Protein AF-A0A842HF56-F1 (afdb_monomer_lite)

pLDDT: mean 88.66, std 14.06, range [38.38, 98.19]

Secondary structure (DSSP, 8-state):
-------EEEEEE-SSS-EEEEEE-SSSBTBEEE-BTTBPBPEESSHHHHHHHHHHHHHHHHHHHHHT----GGGTT-GGGEEEEE----PPP---

Radius of gyration: 14.81 Å; chains: 1; bounding box: 36×30×50 Å

Structure (mmCIF, N/CA/C/O backbone):
data_AF-A0A842HF56-F1
#
_entry.id   AF-A0A842HF56-F1
#
loop_
_atom_site.group_PDB
_atom_site.id
_atom_site.type_symbol
_atom_site.label_atom_id
_atom_site.label_alt_id
_atom_site.label_comp_id
_atom_site.label_asym_id
_atom_site.label_entity_id
_atom_site.label_seq_id
_atom_site.pdbx_PDB_ins_code
_atom_site.Cartn_x
_atom_site.Cartn_y
_atom_site.Cartn_z
_atom_site.occupancy
_atom_site.B_iso_or_equiv
_atom_site.auth_seq_id
_atom_site.auth_comp_id
_atom_site.auth_asym_id
_atom_site.auth_atom_id
_atom_site.pdbx_PDB_model_num
ATOM 1 N N . MET A 1 1 ? 21.228 -17.423 -5.066 1.00 41.16 1 MET A N 1
ATOM 2 C CA . MET A 1 1 ? 21.384 -16.186 -5.867 1.00 41.16 1 MET A CA 1
ATOM 3 C C . MET A 1 1 ? 20.280 -15.214 -5.473 1.00 41.16 1 MET A C 1
ATOM 5 O O . MET A 1 1 ? 19.121 -15.481 -5.760 1.00 41.16 1 MET A O 1
ATOM 9 N N . SER A 1 2 ? 20.603 -14.147 -4.739 1.00 45.34 2 SER A N 1
ATOM 10 C CA . SER A 1 2 ? 19.606 -13.154 -4.316 1.00 45.34 2 SER A CA 1
ATOM 11 C C . SER A 1 2 ? 19.232 -12.299 -5.531 1.00 45.34 2 SE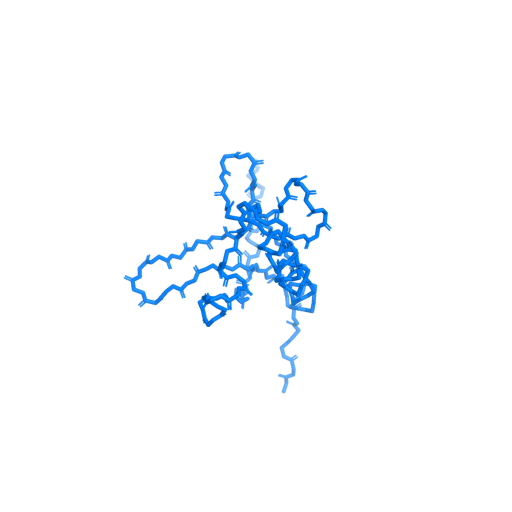R A C 1
ATOM 13 O O . SER A 1 2 ? 20.071 -11.543 -6.021 1.00 45.34 2 SER A O 1
ATOM 15 N N . LYS A 1 3 ? 18.027 -12.480 -6.094 1.00 54.34 3 LYS A N 1
ATOM 16 C CA . LYS A 1 3 ? 17.530 -11.642 -7.199 1.00 54.34 3 LYS A CA 1
ATOM 17 C C . LYS A 1 3 ? 17.611 -10.182 -6.746 1.00 54.34 3 LYS A C 1
ATOM 19 O O . LYS A 1 3 ? 16.966 -9.818 -5.764 1.00 54.34 3 LYS A O 1
ATOM 24 N N . LYS A 1 4 ? 18.413 -9.363 -7.438 1.00 54.22 4 LYS A N 1
ATOM 25 C CA . LYS A 1 4 ? 18.433 -7.906 -7.244 1.00 54.22 4 LYS A CA 1
ATOM 26 C C . LYS A 1 4 ? 16.985 -7.416 -7.288 1.00 54.22 4 LYS A C 1
ATOM 28 O O . LYS A 1 4 ? 16.268 -7.710 -8.241 1.00 54.22 4 LYS A O 1
ATOM 33 N N . SER A 1 5 ? 16.540 -6.743 -6.229 1.00 72.44 5 SER A N 1
ATOM 34 C CA . SER A 1 5 ? 15.184 -6.210 -6.140 1.00 72.44 5 SER A CA 1
ATOM 35 C C . SER A 1 5 ? 15.054 -5.045 -7.117 1.00 72.44 5 SER A C 1
ATOM 37 O O . SER A 1 5 ? 15.409 -3.919 -6.771 1.00 72.44 5 SER A O 1
ATOM 39 N N . GLY A 1 6 ? 14.633 -5.343 -8.342 1.00 85.25 6 GLY A N 1
ATOM 40 C CA . GLY A 1 6 ? 14.326 -4.333 -9.344 1.00 85.25 6 GLY A CA 1
ATOM 41 C C . GLY A 1 6 ? 13.082 -3.514 -8.982 1.00 85.25 6 GLY A C 1
ATOM 42 O O . GLY A 1 6 ? 12.477 -3.739 -7.921 1.00 85.25 6 GLY A O 1
ATOM 43 N N . PRO A 1 7 ? 12.704 -2.583 -9.871 1.00 93.31 7 PRO A N 1
ATOM 44 C CA . PRO A 1 7 ? 11.483 -1.809 -9.744 1.00 93.31 7 PRO A CA 1
ATOM 45 C C . PRO A 1 7 ? 10.261 -2.700 -9.508 1.00 93.31 7 PRO A C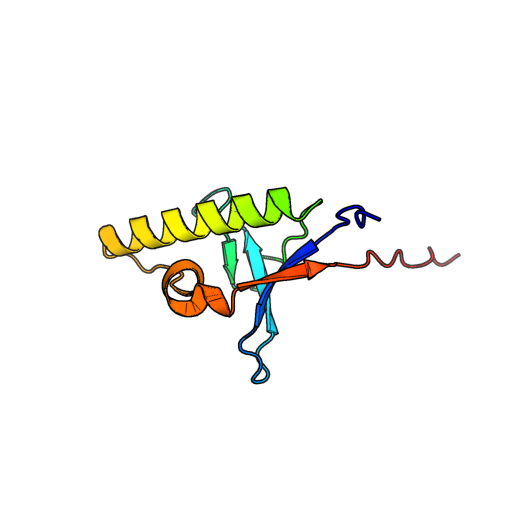 1
ATOM 47 O O . PRO A 1 7 ? 10.180 -3.837 -9.980 1.00 93.31 7 PRO A O 1
ATOM 50 N N . CYS A 1 8 ? 9.317 -2.199 -8.723 1.00 94.75 8 CYS A N 1
ATOM 51 C CA . CYS A 1 8 ? 8.115 -2.934 -8.355 1.00 94.75 8 CYS A CA 1
ATOM 52 C C . CYS A 1 8 ? 6.966 -1.977 -8.059 1.00 94.75 8 CYS A C 1
ATOM 54 O O . CYS A 1 8 ? 7.200 -0.816 -7.749 1.00 94.75 8 CYS A O 1
ATOM 56 N N . MET A 1 9 ? 5.738 -2.471 -8.087 1.00 95.50 9 MET A N 1
ATOM 57 C CA . MET A 1 9 ? 4.551 -1.712 -7.703 1.00 95.50 9 MET A CA 1
ATOM 58 C C . MET A 1 9 ? 3.735 -2.478 -6.667 1.00 95.50 9 MET A C 1
ATOM 60 O O . MET A 1 9 ? 3.940 -3.681 -6.465 1.00 95.50 9 MET A O 1
ATOM 64 N N . VAL A 1 10 ? 2.833 -1.769 -5.996 1.00 96.81 10 VAL A N 1
ATOM 65 C CA . VAL A 1 10 ? 1.849 -2.362 -5.089 1.00 96.81 10 VAL A CA 1
ATOM 66 C C . VAL A 1 10 ? 0.522 -2.441 -5.828 1.00 96.81 10 VAL A C 1
ATOM 68 O O . VAL A 1 10 ? 0.103 -1.460 -6.437 1.00 96.81 10 VAL A O 1
ATOM 71 N N . ILE A 1 11 ? -0.113 -3.606 -5.780 1.00 96.31 11 ILE A N 1
ATOM 72 C CA . ILE A 1 11 ? -1.417 -3.856 -6.392 1.00 96.31 11 ILE A CA 1
ATOM 73 C C . ILE A 1 11 ? -2.355 -4.509 -5.382 1.00 96.31 11 ILE A C 1
ATOM 75 O O . ILE A 1 11 ? -1.902 -5.227 -4.482 1.00 96.31 11 ILE A O 1
ATOM 79 N N . PHE A 1 12 ? -3.649 -4.325 -5.584 1.00 96.44 12 PHE A N 1
ATOM 80 C CA . PHE A 1 12 ? -4.684 -5.203 -5.075 1.00 96.44 12 PHE A CA 1
ATOM 81 C C . PHE A 1 12 ? -4.894 -6.340 -6.073 1.00 96.44 12 PHE A C 1
ATOM 83 O O . PHE A 1 12 ? -5.049 -6.107 -7.269 1.00 96.44 12 PHE A O 1
ATOM 90 N N . ASN A 1 13 ? -4.874 -7.582 -5.601 1.00 95.31 13 ASN A N 1
ATOM 91 C CA . ASN A 1 13 ? -5.177 -8.751 -6.415 1.00 95.31 13 ASN A CA 1
ATOM 92 C C . ASN A 1 13 ? -5.996 -9.755 -5.600 1.00 95.31 13 ASN A C 1
ATOM 94 O O . ASN A 1 13 ? -5.470 -10.406 -4.686 1.00 95.31 13 ASN A O 1
ATOM 98 N N . ASP A 1 14 ? -7.276 -9.885 -5.941 1.00 93.44 14 ASP A N 1
ATOM 99 C CA . ASP A 1 14 ? -8.201 -10.822 -5.294 1.00 93.44 14 ASP A CA 1
ATOM 100 C C . ASP A 1 14 ? -8.059 -12.271 -5.791 1.00 93.44 14 ASP A C 1
ATOM 102 O O . ASP A 1 14 ? -8.595 -13.195 -5.180 1.00 93.44 14 ASP A O 1
ATOM 106 N N . ASN A 1 15 ? -7.261 -12.502 -6.836 1.00 88.88 15 ASN A N 1
ATOM 107 C CA . ASN A 1 15 ? -7.111 -13.765 -7.567 1.00 88.88 15 ASN A CA 1
ATOM 108 C C . ASN A 1 15 ? -8.413 -14.265 -8.220 1.00 88.88 15 ASN A C 1
ATOM 110 O O . ASN A 1 15 ? -8.505 -15.439 -8.577 1.00 88.88 15 ASN A O 1
ATOM 114 N N . GLN A 1 16 ? -9.410 -13.394 -8.372 1.00 89.19 16 GLN A N 1
ATOM 115 C CA . GLN A 1 16 ? -10.702 -13.672 -9.005 1.00 89.19 16 GLN A CA 1
ATOM 116 C C . GLN A 1 16 ? -10.939 -12.827 -10.260 1.00 89.19 16 GLN A C 1
ATOM 118 O O . GLN A 1 16 ? -11.908 -13.055 -10.979 1.00 89.19 16 GLN A O 1
ATOM 123 N N . GLY A 1 17 ? -10.027 -11.907 -10.567 1.00 82.44 17 GLY A N 1
ATOM 124 C CA . GLY A 1 17 ? -10.028 -11.137 -11.809 1.00 82.44 17 GLY A CA 1
ATOM 125 C C . GLY A 1 17 ? -9.792 -9.650 -11.593 1.00 82.44 17 GLY A C 1
ATOM 126 O O . GLY A 1 17 ? -9.478 -8.958 -12.560 1.00 82.44 17 GLY A O 1
ATOM 127 N N . LEU A 1 18 ? -9.875 -9.160 -10.351 1.00 86.62 18 LEU A N 1
ATOM 128 C CA . LEU A 1 18 ? -9.500 -7.792 -10.031 1.00 86.62 18 LEU A CA 1
ATOM 129 C C . LEU A 1 18 ? -7.991 -7.720 -9.788 1.00 86.62 18 LEU A C 1
ATOM 131 O O . LEU A 1 18 ? -7.448 -8.366 -8.891 1.00 86.62 18 LEU A O 1
ATOM 135 N N . CYS A 1 19 ? -7.317 -6.916 -10.603 1.00 90.69 19 CYS A N 1
ATOM 136 C CA . CYS A 1 19 ? -5.906 -6.599 -10.459 1.00 90.69 19 CYS A CA 1
ATOM 137 C C . CYS A 1 19 ? -5.742 -5.092 -10.623 1.00 90.69 19 CYS A C 1
ATOM 139 O O . CYS A 1 19 ? -5.782 -4.585 -11.743 1.00 90.69 19 CYS A O 1
ATOM 141 N N . ASP A 1 20 ? -5.576 -4.399 -9.505 1.00 92.81 20 ASP A N 1
ATOM 142 C CA . ASP A 1 20 ? -5.716 -2.952 -9.440 1.00 92.81 20 ASP A CA 1
ATOM 143 C C . ASP A 1 20 ? -4.457 -2.291 -8.846 1.00 92.81 20 ASP A C 1
ATOM 145 O O . ASP A 1 20 ? -4.066 -2.633 -7.725 1.00 92.81 20 ASP A O 1
ATOM 149 N N . PRO A 1 21 ? -3.740 -1.414 -9.572 1.00 95.00 21 PRO A N 1
ATOM 150 C CA . PRO A 1 21 ? -2.575 -0.736 -9.026 1.00 95.00 21 PRO A CA 1
ATOM 151 C C 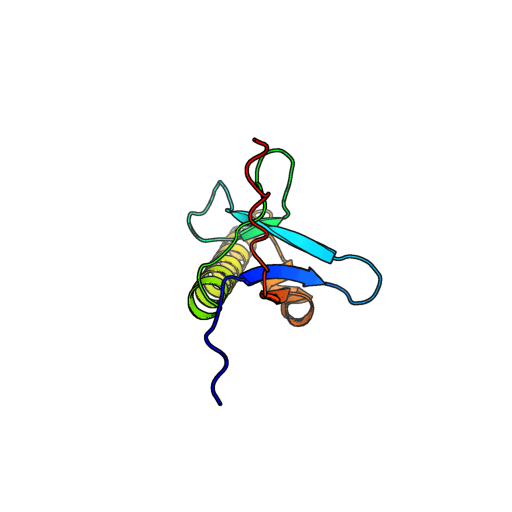. PRO A 1 21 ? -2.926 0.369 -8.024 1.00 95.00 21 PRO A C 1
ATOM 153 O O . PRO A 1 21 ? -3.895 1.103 -8.177 1.00 95.00 21 PRO A O 1
ATOM 156 N N . TYR A 1 22 ? -2.054 0.560 -7.035 1.00 96.88 22 TYR A N 1
ATOM 157 C CA . TYR A 1 22 ? -2.149 1.699 -6.122 1.00 96.88 22 TYR A CA 1
ATOM 158 C C . TYR A 1 22 ? -1.328 2.897 -6.613 1.00 96.88 22 TYR A C 1
ATOM 160 O O . TYR A 1 22 ? -0.238 2.736 -7.176 1.00 96.88 22 TYR A O 1
ATOM 168 N N . GLY A 1 23 ? -1.829 4.099 -6.334 1.00 96.25 23 GLY A N 1
ATOM 169 C CA . GLY A 1 23 ? -1.119 5.370 -6.461 1.00 96.25 23 GLY A CA 1
ATOM 170 C C . GLY A 1 23 ? -0.875 6.027 -5.098 1.00 96.25 23 GLY A C 1
ATOM 171 O O . GLY A 1 23 ? -1.172 5.452 -4.050 1.00 96.25 23 GLY A O 1
ATOM 172 N N . TRP A 1 24 ? -0.286 7.224 -5.101 1.00 96.12 24 TRP A N 1
ATOM 173 C CA . TRP A 1 24 ? -0.040 7.979 -3.868 1.00 96.12 24 TRP A CA 1
ATOM 174 C C . TRP A 1 24 ? -1.310 8.635 -3.343 1.00 96.12 24 TRP A C 1
ATOM 176 O O . TRP A 1 24 ? -1.972 9.369 -4.068 1.00 96.12 24 TRP A O 1
ATOM 186 N N . ASP A 1 25 ? -1.591 8.439 -2.060 1.00 93.62 25 ASP A N 1
ATOM 187 C CA . ASP A 1 25 ? -2.656 9.165 -1.383 1.00 93.62 25 ASP A CA 1
ATOM 188 C C . ASP A 1 25 ? -2.341 10.674 -1.338 1.00 93.62 25 ASP A C 1
ATOM 190 O O . ASP A 1 25 ? -1.219 11.088 -1.022 1.00 93.62 25 ASP A O 1
ATOM 194 N N . ARG A 1 26 ? -3.327 11.497 -1.708 1.00 90.75 26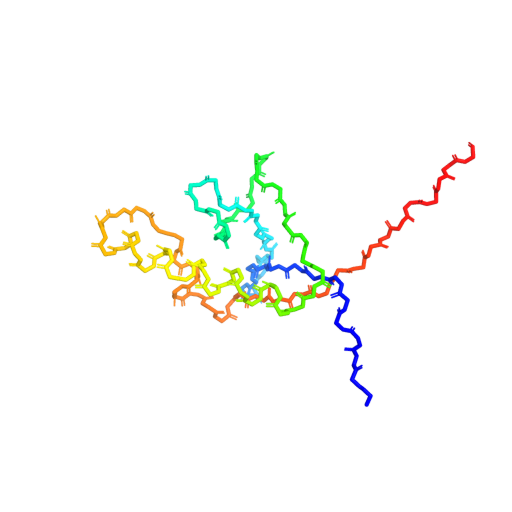 ARG A N 1
ATOM 195 C CA . ARG A 1 26 ? -3.199 12.961 -1.796 1.00 90.75 26 ARG A CA 1
ATOM 196 C C . ARG A 1 26 ? -3.229 13.637 -0.429 1.00 90.75 26 ARG A C 1
ATOM 198 O O . ARG A 1 26 ? -2.582 14.667 -0.250 1.00 90.75 26 ARG A O 1
ATOM 205 N N . GLU A 1 27 ? -3.937 13.039 0.520 1.00 89.19 27 GLU A N 1
ATOM 206 C CA . GLU A 1 27 ? -4.147 13.557 1.86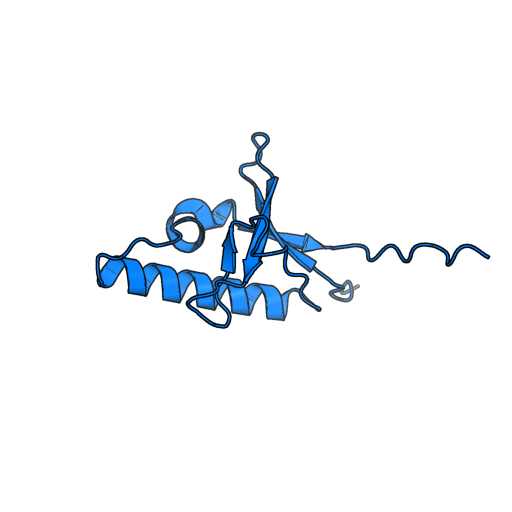9 1.00 89.19 27 GLU A CA 1
ATOM 207 C C . GLU A 1 27 ? -3.021 13.114 2.815 1.00 89.19 27 GLU A C 1
ATOM 209 O O . GLU A 1 27 ? -2.681 13.817 3.770 1.00 89.19 27 GLU A O 1
ATOM 214 N N . CYS A 1 28 ? -2.373 11.977 2.533 1.00 89.69 28 CYS A N 1
ATOM 215 C CA . CYS A 1 28 ? -1.258 11.474 3.330 1.00 89.69 28 CYS A CA 1
ATOM 216 C C . CYS A 1 28 ? -0.023 11.118 2.498 1.00 89.69 28 CYS A C 1
ATOM 218 O O . CYS A 1 28 ? 0.074 10.072 1.851 1.00 89.69 28 CYS A O 1
ATOM 220 N N . LYS A 1 29 ? 1.018 11.951 2.630 1.00 85.44 29 LYS A N 1
ATOM 221 C CA . LYS A 1 29 ? 2.319 11.705 2.004 1.00 85.44 29 LYS A CA 1
ATOM 222 C C . LYS A 1 29 ? 2.911 10.369 2.464 1.00 85.44 29 LYS A C 1
ATOM 224 O O . LYS A 1 29 ? 3.391 10.234 3.588 1.00 85.44 29 LYS A O 1
ATOM 229 N N . GLY A 1 30 ? 2.979 9.421 1.535 1.00 90.38 30 GLY A N 1
ATOM 230 C CA . GLY A 1 30 ? 3.576 8.104 1.749 1.00 90.38 30 GLY A CA 1
ATOM 231 C C . GLY A 1 30 ? 2.565 6.981 1.990 1.00 90.38 30 GLY A C 1
ATOM 232 O O . GLY A 1 30 ? 2.986 5.822 2.011 1.00 90.38 30 GLY A O 1
ATOM 233 N N . ALA A 1 31 ? 1.276 7.298 2.139 1.00 96.81 31 ALA A N 1
ATOM 234 C CA . ALA A 1 31 ? 0.203 6.316 2.063 1.00 96.81 31 ALA A CA 1
ATOM 235 C C . ALA A 1 31 ? -0.193 6.061 0.602 1.00 96.81 31 ALA A C 1
ATOM 237 O O . ALA A 1 31 ? 0.104 6.849 -0.297 1.00 96.81 31 ALA A O 1
ATOM 238 N N . LEU A 1 32 ? -0.832 4.923 0.375 1.00 97.12 32 LEU A N 1
ATOM 239 C CA . LEU A 1 32 ? -1.310 4.468 -0.915 1.00 97.12 32 LEU A CA 1
ATOM 240 C C . LEU A 1 32 ? -2.830 4.474 -0.941 1.00 97.12 32 LEU A C 1
ATOM 242 O O . LEU A 1 32 ? -3.473 4.112 0.043 1.00 97.12 32 LEU A O 1
ATOM 246 N N . THR A 1 33 ? -3.376 4.822 -2.099 1.00 94.56 33 THR A N 1
ATOM 247 C CA . THR A 1 33 ? -4.809 4.769 -2.384 1.00 94.56 33 THR A CA 1
ATOM 248 C C . THR A 1 33 ? -5.046 4.195 -3.777 1.00 94.56 33 THR A C 1
ATOM 250 O O . THR A 1 33 ? -4.102 4.091 -4.570 1.00 94.56 33 THR A O 1
ATOM 253 N N . SER A 1 34 ? -6.263 3.722 -4.042 1.00 87.75 34 SER A N 1
ATOM 254 C CA . SER A 1 34 ? -6.627 3.156 -5.345 1.00 87.75 34 SER A CA 1
ATOM 255 C C . SER A 1 34 ? -6.308 4.160 -6.453 1.00 87.75 34 SER A C 1
ATOM 257 O O . SER A 1 34 ? -6.464 5.366 -6.252 1.00 87.75 34 SER A O 1
ATOM 259 N N . TYR A 1 35 ? -5.811 3.693 -7.601 1.00 83.69 35 TYR A N 1
ATOM 260 C CA . TYR A 1 35 ? -5.529 4.619 -8.696 1.00 83.69 35 TYR A CA 1
ATOM 261 C C . TYR A 1 35 ? -6.829 5.221 -9.248 1.00 83.69 35 TYR A C 1
ATOM 263 O O . TYR A 1 35 ? -7.892 4.603 -9.253 1.00 83.69 35 TYR A O 1
ATOM 271 N N . ASP A 1 36 ? -6.719 6.430 -9.776 1.00 85.06 36 ASP A N 1
ATOM 272 C CA . ASP A 1 36 ? -7.749 7.065 -10.589 1.00 85.06 36 ASP A CA 1
ATOM 273 C C . ASP A 1 36 ? -7.064 7.914 -11.676 1.00 85.06 36 ASP A C 1
ATOM 275 O O . ASP A 1 36 ? -5.839 7.858 -11.837 1.00 85.06 36 ASP A O 1
ATOM 279 N N . LYS A 1 37 ? -7.823 8.707 -12.452 1.00 83.25 37 LYS A N 1
ATOM 280 C CA . LYS A 1 37 ? -7.250 9.571 -13.516 1.00 83.25 37 LYS A CA 1
ATOM 281 C C . LYS A 1 37 ? -6.178 10.542 -12.991 1.00 83.25 37 LYS A C 1
ATOM 283 O O . LYS A 1 37 ? -5.406 11.117 -13.750 1.00 83.25 37 LYS A O 1
ATOM 288 N N . ASP A 1 38 ? -6.233 10.775 -11.696 1.00 86.50 38 ASP A N 1
ATOM 289 C CA . ASP A 1 38 ? -5.721 11.898 -10.949 1.00 86.50 38 ASP A CA 1
ATOM 290 C C . ASP A 1 38 ? -4.593 11.418 -9.997 1.00 86.50 38 ASP A C 1
ATOM 292 O O . ASP A 1 38 ? -3.796 12.216 -9.492 1.00 86.50 38 ASP A O 1
ATOM 296 N N . THR A 1 39 ? -4.489 10.100 -9.813 1.00 87.50 39 THR A N 1
ATOM 297 C CA . THR A 1 39 ? -3.632 9.389 -8.870 1.00 87.50 39 THR A CA 1
ATOM 298 C C . THR A 1 39 ? -2.976 8.218 -9.610 1.00 87.50 39 THR A C 1
ATOM 300 O O . THR A 1 39 ? -3.424 7.077 -9.499 1.00 87.50 39 THR A O 1
ATOM 303 N N . PRO A 1 40 ? -1.943 8.481 -10.434 1.00 91.19 40 PRO A N 1
ATOM 304 C CA . PRO A 1 40 ? -1.347 7.461 -11.287 1.00 91.19 40 PRO A CA 1
ATOM 305 C C . PRO A 1 40 ? -0.659 6.357 -10.461 1.00 91.19 40 PRO A C 1
ATOM 307 O O . PRO A 1 40 ? -0.185 6.626 -9.350 1.00 91.19 40 PRO A O 1
ATOM 310 N N . PRO A 1 41 ? -0.529 5.133 -11.013 1.00 93.44 41 PRO A N 1
ATOM 311 C CA . PRO A 1 41 ? 0.183 4.040 -10.363 1.00 93.44 41 PRO A CA 1
ATOM 312 C C . PRO A 1 41 ? 1.600 4.417 -9.927 1.00 93.44 41 PRO A C 1
ATOM 314 O O . PRO A 1 41 ? 2.365 5.008 -10.694 1.00 93.44 41 PRO A O 1
ATOM 317 N N . VAL A 1 42 ? 1.986 4.014 -8.716 1.00 94.69 42 VAL A N 1
ATOM 318 C CA . VAL A 1 42 ? 3.345 4.243 -8.216 1.00 94.69 42 VAL A CA 1
ATOM 319 C C . VAL A 1 42 ? 4.268 3.056 -8.497 1.00 94.69 42 VAL A C 1
ATOM 321 O O . VAL A 1 42 ? 3.978 1.903 -8.169 1.00 94.69 42 VAL A O 1
ATOM 324 N N . VAL A 1 43 ? 5.450 3.362 -9.038 1.00 95.12 43 VAL A N 1
ATOM 325 C CA . VAL A 1 43 ? 6.568 2.421 -9.142 1.00 95.12 43 VAL A CA 1
ATOM 326 C C . VAL A 1 43 ? 7.613 2.752 -8.080 1.00 95.12 43 VAL A C 1
ATOM 328 O O . VAL A 1 43 ? 8.153 3.853 -8.011 1.00 95.12 43 VAL A O 1
ATOM 331 N N . PHE A 1 44 ? 7.929 1.763 -7.257 1.00 94.75 44 PHE A N 1
ATOM 332 C CA . PHE A 1 44 ? 8.984 1.805 -6.259 1.00 94.75 44 PHE A CA 1
ATOM 333 C C . PHE A 1 44 ? 10.292 1.276 -6.843 1.00 94.75 44 PHE A C 1
ATOM 335 O O . PHE A 1 44 ? 10.280 0.278 -7.565 1.00 94.75 44 PHE A O 1
ATOM 342 N N . PRO A 1 45 ? 11.449 1.832 -6.449 1.00 93.44 45 PRO A N 1
ATOM 343 C CA . PRO A 1 45 ? 12.745 1.352 -6.924 1.00 93.44 45 PRO A CA 1
ATOM 344 C C . PRO A 1 45 ? 13.092 -0.042 -6.392 1.00 93.44 45 PRO A C 1
ATOM 346 O O . PRO A 1 45 ? 13.928 -0.728 -6.972 1.00 93.44 45 PRO A O 1
ATOM 349 N N . ASN A 1 46 ? 12.494 -0.457 -5.268 1.00 93.62 46 ASN A N 1
ATOM 350 C CA . ASN A 1 46 ? 12.671 -1.787 -4.701 1.00 93.62 46 ASN A CA 1
ATOM 351 C C . ASN A 1 46 ? 11.538 -2.166 -3.733 1.00 93.62 46 ASN A C 1
ATOM 353 O O . ASN A 1 46 ? 10.795 -1.324 -3.219 1.00 93.62 46 ASN A O 1
ATOM 357 N N . ARG A 1 47 ? 11.475 -3.464 -3.406 1.00 94.69 47 ARG A N 1
ATOM 358 C CA . ARG A 1 47 ? 10.471 -4.040 -2.495 1.00 94.69 47 ARG A CA 1
ATOM 359 C C . ARG A 1 47 ? 10.511 -3.452 -1.084 1.00 94.69 47 ARG A C 1
ATOM 361 O O . ARG A 1 47 ? 9.495 -3.482 -0.396 1.00 94.69 47 ARG A O 1
ATOM 368 N N . GLN A 1 48 ? 11.665 -2.971 -0.617 1.00 95.69 48 GLN A N 1
ATOM 369 C CA . GLN A 1 48 ? 11.775 -2.393 0.724 1.00 95.69 48 GLN A CA 1
ATOM 370 C C . GLN A 1 48 ? 10.996 -1.078 0.808 1.00 95.69 48 GLN A C 1
ATOM 372 O O . GLN A 1 48 ? 10.296 -0.855 1.792 1.00 95.69 48 GLN A O 1
ATOM 377 N N . GLN A 1 49 ? 11.078 -0.235 -0.222 1.00 95.94 49 GLN A N 1
ATOM 378 C CA . GLN A 1 49 ? 10.315 1.011 -0.274 1.00 95.94 49 GLN A CA 1
ATOM 379 C C . GLN A 1 49 ? 8.812 0.755 -0.421 1.00 95.94 49 GLN A C 1
ATOM 381 O O . GLN A 1 49 ? 8.036 1.340 0.329 1.00 95.94 49 GLN A O 1
ATOM 386 N N . ALA A 1 50 ? 8.411 -0.197 -1.270 1.00 96.88 50 ALA A N 1
ATOM 387 C CA . ALA A 1 50 ? 7.008 -0.607 -1.388 1.00 96.88 50 ALA A CA 1
ATOM 388 C C . ALA A 1 50 ? 6.424 -1.086 -0.043 1.00 96.88 50 ALA A C 1
ATOM 390 O O . ALA A 1 50 ? 5.331 -0.690 0.352 1.00 96.88 50 ALA A O 1
ATOM 391 N N . ARG A 1 51 ? 7.187 -1.881 0.724 1.00 97.25 51 ARG A N 1
ATOM 392 C CA . ARG A 1 51 ? 6.786 -2.314 2.076 1.00 97.25 51 ARG A CA 1
ATOM 393 C C . ARG A 1 51 ? 6.602 -1.150 3.042 1.00 97.25 51 ARG A C 1
ATOM 395 O O . ARG A 1 51 ? 5.674 -1.185 3.839 1.00 97.25 51 ARG A O 1
ATOM 402 N N . LYS A 1 52 ? 7.473 -0.137 2.985 1.00 97.19 52 LYS A N 1
ATOM 403 C CA . LYS A 1 52 ? 7.327 1.059 3.827 1.00 97.19 52 LYS A CA 1
ATOM 404 C C . LYS A 1 52 ? 6.019 1.786 3.517 1.00 97.19 52 LYS A C 1
ATOM 406 O O . LYS A 1 52 ? 5.307 2.119 4.455 1.00 97.19 52 LYS A O 1
ATOM 411 N N . ALA A 1 53 ? 5.686 1.959 2.238 1.00 97.88 53 ALA A N 1
ATOM 412 C CA . ALA A 1 53 ? 4.427 2.580 1.832 1.00 97.88 53 ALA A CA 1
ATOM 413 C C . ALA A 1 53 ? 3.208 1.770 2.301 1.00 97.88 53 ALA A C 1
ATOM 415 O O . ALA A 1 53 ? 2.299 2.341 2.888 1.00 97.88 53 ALA A O 1
ATOM 416 N N . ILE A 1 54 ? 3.223 0.437 2.171 1.00 98.19 54 ILE A N 1
ATOM 417 C CA . ILE A 1 54 ? 2.162 -0.433 2.719 1.00 98.19 54 ILE A CA 1
ATOM 418 C C . ILE A 1 54 ? 2.002 -0.233 4.234 1.00 98.19 54 ILE A C 1
ATOM 420 O O . ILE A 1 54 ? 0.882 -0.103 4.722 1.00 98.19 54 ILE A O 1
ATOM 424 N N . THR A 1 55 ? 3.106 -0.171 4.987 1.00 98.12 55 THR A N 1
ATOM 425 C CA . THR A 1 55 ? 3.054 0.080 6.435 1.00 98.12 55 THR A CA 1
ATOM 426 C C . THR A 1 55 ? 2.432 1.437 6.752 1.00 98.12 55 THR A C 1
ATOM 428 O O . THR A 1 55 ? 1.581 1.511 7.633 1.00 98.12 55 THR A O 1
ATOM 431 N N . VAL A 1 56 ? 2.837 2.500 6.050 1.00 98.19 56 VAL A N 1
ATOM 432 C CA . VAL A 1 56 ? 2.261 3.842 6.234 1.00 98.19 56 VAL A CA 1
ATOM 433 C C . VAL A 1 56 ? 0.769 3.831 5.906 1.00 98.19 56 VAL A C 1
ATOM 435 O O . VAL A 1 56 ? -0.020 4.299 6.716 1.00 98.19 56 VAL A O 1
ATOM 438 N N . SER A 1 57 ? 0.385 3.214 4.789 1.00 98.19 57 SER A N 1
ATOM 439 C CA . SER A 1 57 ? -1.009 3.104 4.333 1.00 98.19 57 SER A CA 1
ATOM 440 C C . SER A 1 57 ? -1.887 2.415 5.371 1.00 98.19 57 SER A C 1
ATOM 442 O O . SER A 1 57 ? -2.933 2.933 5.739 1.00 98.19 57 SER A O 1
ATOM 444 N N . ARG A 1 58 ? -1.415 1.296 5.935 1.00 98.19 58 ARG A N 1
ATOM 445 C CA . ARG A 1 58 ? -2.117 0.605 7.020 1.00 98.19 58 ARG A CA 1
ATOM 446 C C . ARG A 1 58 ? -2.298 1.494 8.249 1.00 98.19 58 ARG A C 1
ATOM 448 O O . ARG A 1 58 ? -3.391 1.549 8.796 1.00 98.19 58 ARG A O 1
ATOM 455 N N . ARG A 1 59 ? -1.240 2.178 8.700 1.00 97.94 59 ARG A N 1
ATOM 456 C CA . ARG A 1 59 ? -1.323 3.063 9.877 1.00 97.94 59 ARG A CA 1
ATOM 457 C C . ARG A 1 59 ? -2.248 4.248 9.639 1.00 97.94 59 ARG A C 1
ATOM 459 O O . ARG A 1 59 ? -2.954 4.647 10.557 1.00 97.94 59 ARG A O 1
ATOM 466 N N . TYR A 1 60 ? -2.240 4.791 8.428 1.00 97.94 60 TYR A N 1
ATOM 467 C CA . TYR A 1 60 ? -3.121 5.884 8.057 1.00 97.94 60 TYR A CA 1
ATOM 468 C C . TYR A 1 60 ? -4.585 5.435 8.026 1.00 97.94 60 TYR A C 1
ATOM 470 O O . TYR A 1 60 ? -5.416 6.076 8.659 1.00 97.94 60 TYR A O 1
ATOM 478 N N . ALA A 1 61 ? -4.880 4.278 7.430 1.00 97.50 61 ALA A N 1
ATOM 479 C CA . ALA A 1 61 ? -6.221 3.700 7.447 1.00 97.50 61 ALA A CA 1
ATOM 480 C C . ALA A 1 61 ? -6.707 3.384 8.878 1.00 97.50 61 ALA A C 1
ATOM 482 O O . ALA A 1 61 ? -7.857 3.659 9.219 1.00 97.50 61 ALA A O 1
ATOM 483 N N . GLU A 1 62 ? -5.833 2.845 9.742 1.00 97.62 62 GLU A N 1
ATOM 484 C CA . GLU A 1 62 ? -6.139 2.602 11.163 1.00 97.62 62 GLU A CA 1
ATOM 485 C C . GLU A 1 62 ? -6.469 3.922 11.890 1.00 97.62 62 GLU A C 1
ATOM 487 O O . GLU A 1 62 ? -7.418 3.973 12.674 1.00 97.62 62 GLU A O 1
ATOM 492 N N . LEU A 1 63 ? -5.725 4.999 11.605 1.00 97.44 63 LEU A N 1
ATOM 493 C CA . LEU A 1 63 ? -5.975 6.332 12.159 1.00 97.44 63 LEU A CA 1
ATOM 494 C C . LEU A 1 63 ? -7.308 6.917 11.674 1.00 97.44 63 LEU A C 1
ATOM 496 O O . LEU A 1 63 ? -8.098 7.354 12.507 1.00 97.44 63 LEU A O 1
ATOM 500 N N . GLN A 1 64 ? -7.571 6.896 10.364 1.00 97.25 64 GLN A N 1
ATOM 501 C CA . GLN A 1 64 ? -8.826 7.387 9.781 1.00 97.25 64 GLN A CA 1
ATOM 502 C C . GLN A 1 64 ? -10.030 6.653 10.382 1.00 97.25 64 GLN A C 1
ATOM 504 O O . GLN A 1 64 ? -10.972 7.286 10.852 1.00 97.25 64 GLN A O 1
ATOM 509 N N . THR A 1 65 ? -9.941 5.324 10.492 1.00 97.06 65 THR A N 1
ATOM 510 C CA . THR A 1 65 ? -10.979 4.501 11.130 1.00 97.06 65 THR A CA 1
ATOM 511 C C . THR A 1 65 ? -11.227 4.935 12.578 1.00 97.06 65 THR A C 1
ATOM 513 O O . THR A 1 65 ? -12.374 5.093 12.990 1.00 97.06 65 THR A O 1
ATOM 516 N N . ALA A 1 66 ? -10.166 5.174 13.358 1.00 97.81 66 ALA A N 1
ATOM 517 C CA . ALA A 1 66 ? -10.285 5.633 14.744 1.00 97.81 66 ALA A CA 1
ATOM 518 C C . ALA A 1 66 ? -10.876 7.051 14.870 1.00 97.81 66 ALA A C 1
ATOM 520 O O . ALA A 1 66 ? -11.447 7.384 15.907 1.00 97.81 66 ALA A O 1
ATOM 521 N N . GLN A 1 67 ? -10.744 7.874 13.828 1.00 97.62 67 GLN A N 1
ATOM 522 C CA . GLN A 1 67 ? -11.326 9.215 13.740 1.00 97.62 67 GLN A CA 1
ATOM 523 C C . GLN A 1 67 ? -12.778 9.211 13.232 1.00 97.62 67 GLN A C 1
ATOM 525 O O . GLN A 1 67 ? -13.435 10.245 13.298 1.00 97.62 67 GLN A O 1
ATOM 530 N N . GLY A 1 68 ? -13.295 8.068 12.768 1.00 96.88 68 GLY A N 1
ATOM 531 C CA . GLY A 1 68 ? -14.610 7.980 12.127 1.00 96.88 68 GLY A CA 1
ATOM 532 C C . GLY A 1 68 ? -14.624 8.490 10.682 1.00 96.88 68 GLY A C 1
ATOM 533 O O . GLY A 1 68 ? -15.698 8.743 10.141 1.00 96.88 68 GLY A O 1
ATOM 534 N N . GLU A 1 69 ? -13.451 8.634 10.067 1.00 95.69 69 GLU A N 1
ATOM 535 C CA . GLU A 1 69 ? -13.288 9.069 8.682 1.00 95.69 69 GLU A CA 1
ATOM 536 C C . GLU A 1 69 ? -13.304 7.870 7.719 1.00 95.69 69 GLU A C 1
ATOM 538 O O . GLU A 1 69 ? -12.935 6.753 8.106 1.00 95.69 69 GLU A O 1
ATOM 543 N N . PRO A 1 70 ? -13.679 8.074 6.442 1.00 93.44 70 PRO A N 1
ATOM 544 C CA . PRO A 1 70 ? -13.484 7.069 5.407 1.00 93.44 70 PRO A CA 1
ATOM 545 C C . PRO A 1 70 ? -12.013 6.642 5.328 1.00 93.44 70 PRO A C 1
ATOM 547 O O . PRO A 1 70 ? -11.117 7.479 5.225 1.00 93.44 70 PRO A O 1
ATOM 550 N N . ALA A 1 71 ? -11.770 5.333 5.355 1.00 94.31 71 ALA A N 1
ATOM 551 C CA . ALA A 1 71 ? -10.435 4.750 5.322 1.00 94.31 71 ALA A CA 1
ATOM 552 C C . ALA A 1 71 ? -10.305 3.755 4.168 1.00 94.31 71 ALA A C 1
ATOM 554 O O . ALA A 1 71 ? -11.255 3.042 3.842 1.00 94.31 71 ALA A O 1
ATOM 555 N N . ASN A 1 72 ? -9.106 3.645 3.593 1.00 94.56 72 ASN A N 1
ATOM 556 C CA . ASN A 1 72 ? -8.800 2.549 2.679 1.00 94.56 72 ASN A CA 1
ATOM 557 C C . ASN A 1 72 ? -8.566 1.254 3.478 1.00 94.56 72 ASN A C 1
ATOM 559 O O . ASN A 1 72 ? -7.459 0.977 3.955 1.00 94.56 72 ASN A O 1
ATOM 563 N N . THR A 1 73 ? -9.624 0.461 3.642 1.00 95.25 73 THR A N 1
ATOM 564 C CA . THR A 1 73 ? -9.602 -0.759 4.455 1.00 95.25 73 THR A CA 1
ATOM 565 C C . THR A 1 73 ? -8.855 -1.918 3.801 1.00 95.25 73 THR A C 1
ATOM 567 O O . THR A 1 73 ? -8.574 -2.905 4.486 1.00 95.25 73 THR A O 1
ATOM 570 N N . ASP A 1 74 ? -8.419 -1.806 2.541 1.00 95.62 74 ASP A N 1
ATOM 571 C CA . ASP A 1 74 ? -7.644 -2.862 1.882 1.00 95.62 74 ASP A CA 1
ATOM 572 C C . ASP A 1 74 ? -6.360 -3.191 2.659 1.00 95.62 74 ASP A C 1
ATOM 574 O O . ASP A 1 74 ? -5.958 -4.351 2.793 1.00 95.62 74 ASP A O 1
ATOM 578 N N . PHE A 1 75 ? -5.740 -2.162 3.247 1.00 96.69 75 PHE A N 1
ATOM 579 C CA . PHE A 1 75 ? -4.520 -2.275 4.048 1.00 96.69 75 PHE A CA 1
ATOM 580 C C . PHE A 1 75 ? -4.750 -2.789 5.479 1.00 96.69 75 PHE A C 1
ATOM 582 O O . PHE A 1 75 ? -3.778 -2.971 6.221 1.00 96.69 75 PHE A O 1
ATOM 589 N N . ILE A 1 76 ? -6.002 -3.059 5.861 1.00 96.3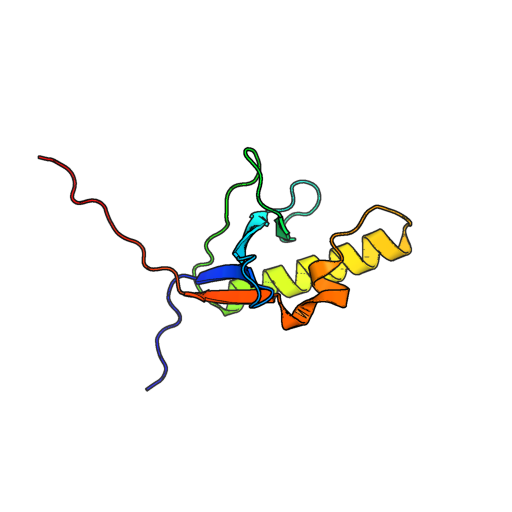1 76 ILE A N 1
ATOM 590 C CA . ILE A 1 76 ? -6.397 -3.599 7.169 1.00 96.31 76 ILE A CA 1
ATOM 591 C C . ILE A 1 76 ? -7.035 -4.982 7.000 1.00 96.31 76 ILE A C 1
ATOM 593 O O . ILE A 1 76 ? -6.553 -5.963 7.568 1.00 96.31 76 ILE A O 1
ATOM 597 N N . GLU A 1 77 ? -8.091 -5.071 6.197 1.00 95.94 77 GLU A N 1
ATOM 598 C CA . GLU A 1 77 ? -8.970 -6.238 6.097 1.00 95.94 77 GLU A CA 1
ATOM 599 C C . GLU A 1 77 ? -8.571 -7.163 4.943 1.00 95.94 77 GLU A C 1
ATOM 601 O O . GLU A 1 77 ? -8.606 -8.390 5.068 1.00 95.94 77 GLU A O 1
ATOM 606 N N . ALA A 1 78 ? -8.111 -6.586 3.832 1.00 94.50 78 ALA A N 1
ATOM 607 C CA . ALA A 1 78 ? -7.765 -7.315 2.616 1.00 94.50 78 ALA A CA 1
ATOM 608 C C . ALA A 1 78 ? -6.249 -7.417 2.382 1.00 94.50 78 ALA A C 1
ATOM 610 O O . ALA A 1 78 ? -5.798 -7.631 1.259 1.00 94.50 78 ALA A O 1
ATOM 611 N N . VAL A 1 79 ? -5.435 -7.365 3.444 1.00 93.88 79 VAL A N 1
ATOM 612 C CA . VAL A 1 79 ? -3.957 -7.365 3.355 1.00 93.88 79 VAL A CA 1
ATOM 613 C C . VAL A 1 79 ? -3.411 -8.547 2.546 1.00 93.88 79 VAL A C 1
ATOM 615 O O . VAL A 1 79 ? -2.384 -8.434 1.879 1.00 93.88 79 VAL A O 1
ATOM 618 N N . ARG A 1 80 ? -4.106 -9.694 2.553 1.00 95.06 80 ARG A N 1
ATOM 619 C CA . ARG A 1 80 ? -3.732 -10.869 1.746 1.00 95.06 80 ARG A CA 1
ATOM 620 C C . ARG A 1 80 ? -3.794 -10.616 0.235 1.00 95.06 80 ARG A C 1
ATOM 622 O O . ARG A 1 80 ? -3.077 -11.294 -0.502 1.00 95.06 80 ARG A O 1
ATOM 629 N N . CYS A 1 81 ? -4.627 -9.677 -0.205 1.00 96.69 81 CYS A N 1
ATOM 630 C CA . CYS A 1 81 ? -4.792 -9.250 -1.592 1.00 96.69 81 CYS A CA 1
ATOM 631 C C . CYS A 1 81 ? -3.758 -8.185 -1.989 1.00 96.69 81 CYS A C 1
ATOM 633 O O . CYS A 1 81 ? -3.486 -8.025 -3.173 1.00 96.69 81 CYS A O 1
ATOM 635 N N . ILE A 1 82 ? -3.104 -7.522 -1.028 1.00 97.38 82 ILE A N 1
ATOM 636 C CA . ILE A 1 82 ? -2.036 -6.554 -1.299 1.00 97.38 82 ILE A CA 1
ATOM 637 C C . ILE A 1 82 ? -0.759 -7.283 -1.722 1.00 97.38 82 ILE A C 1
ATOM 639 O O . ILE A 1 82 ? -0.116 -7.987 -0.933 1.00 97.38 82 ILE A O 1
ATOM 643 N N . LYS A 1 83 ? -0.355 -7.110 -2.982 1.00 96.06 83 LYS A N 1
ATOM 644 C CA . LYS A 1 83 ? 0.849 -7.733 -3.546 1.00 96.06 83 LYS A CA 1
ATOM 645 C C . LYS A 1 83 ? 1.861 -6.678 -3.968 1.00 96.06 83 LYS A C 1
ATOM 647 O O . LYS A 1 83 ? 1.515 -5.638 -4.505 1.00 96.06 83 LYS A O 1
ATOM 652 N N . ILE A 1 84 ? 3.142 -6.995 -3.776 1.00 96.44 84 ILE A N 1
ATOM 653 C CA . ILE A 1 84 ? 4.245 -6.261 -4.404 1.00 96.44 84 ILE A CA 1
ATOM 654 C C . ILE A 1 84 ? 4.694 -7.072 -5.614 1.00 96.44 84 ILE A C 1
ATOM 656 O O . ILE A 1 84 ? 5.253 -8.163 -5.429 1.00 96.44 84 ILE A O 1
ATOM 660 N N . VAL A 1 85 ? 4.492 -6.538 -6.813 1.00 93.88 85 VAL A N 1
ATOM 661 C CA . VAL A 1 85 ? 4.816 -7.203 -8.082 1.00 93.88 85 VAL A CA 1
ATOM 662 C C . VAL A 1 85 ? 5.991 -6.505 -8.775 1.00 93.88 85 VAL A C 1
ATOM 664 O O . VAL A 1 85 ? 6.103 -5.283 -8.677 1.00 93.88 85 VAL A O 1
ATOM 667 N N . PRO A 1 86 ? 6.922 -7.248 -9.401 1.00 93.19 86 PRO A N 1
ATOM 668 C CA . PRO A 1 86 ? 7.998 -6.644 -10.184 1.00 93.19 86 PRO A CA 1
ATOM 669 C C . PRO A 1 86 ? 7.426 -5.906 -11.400 1.00 93.19 86 PRO A C 1
ATOM 671 O O . PRO A 1 86 ? 6.402 -6.316 -11.938 1.00 93.19 86 PRO A O 1
ATOM 674 N N . VAL A 1 87 ? 8.099 -4.837 -11.820 1.00 89.81 87 VAL A N 1
ATOM 675 C CA . VAL A 1 87 ? 7.754 -4.083 -13.029 1.00 89.81 87 VAL A CA 1
ATOM 676 C C . VAL A 1 87 ? 8.956 -4.099 -13.959 1.00 89.81 87 VAL A C 1
ATOM 678 O O . VAL A 1 87 ? 10.054 -3.698 -13.562 1.00 89.81 87 VAL A O 1
ATOM 681 N N . ASP A 1 88 ? 8.737 -4.537 -15.194 1.00 80.94 88 ASP A N 1
ATOM 682 C CA . ASP A 1 88 ? 9.717 -4.400 -16.261 1.00 80.94 88 ASP A CA 1
ATOM 683 C C . ASP A 1 88 ? 9.557 -3.014 -16.891 1.00 80.94 88 ASP A C 1
ATOM 685 O O . ASP A 1 88 ? 8.498 -2.661 -17.407 1.00 80.94 88 ASP A O 1
ATOM 689 N N . ILE A 1 89 ? 10.609 -2.198 -16.820 1.00 67.75 89 ILE A N 1
ATOM 690 C CA . ILE A 1 89 ? 10.630 -0.900 -17.497 1.00 67.75 89 ILE A CA 1
ATOM 691 C C . ILE A 1 89 ? 10.979 -1.166 -18.958 1.00 67.75 89 ILE A C 1
ATOM 693 O O . ILE A 1 89 ? 12.153 -1.305 -19.310 1.00 67.75 89 ILE A O 1
ATOM 697 N N . VAL A 1 90 ? 9.958 -1.251 -19.806 1.00 66.62 90 VAL A N 1
ATOM 698 C CA . VAL A 1 90 ? 10.150 -1.288 -21.254 1.00 66.62 90 VAL A CA 1
ATOM 699 C C . VAL A 1 90 ? 10.512 0.127 -21.690 1.00 66.62 90 VAL A C 1
ATOM 701 O O . VAL A 1 90 ? 9.691 1.037 -21.626 1.00 66.62 90 VAL A O 1
ATOM 704 N N . LYS A 1 91 ? 11.770 0.339 -22.081 1.00 57.00 91 LYS A N 1
ATOM 705 C CA . LYS A 1 91 ? 12.126 1.547 -22.826 1.00 57.00 91 LYS A CA 1
ATOM 706 C C . LYS A 1 91 ? 11.554 1.365 -24.222 1.00 57.00 91 LYS A C 1
ATOM 708 O O . LYS A 1 91 ? 11.966 0.434 -24.912 1.00 57.00 91 LYS A O 1
ATOM 713 N N . GLU A 1 92 ? 10.617 2.216 -24.627 1.00 61.19 92 GLU A N 1
ATOM 714 C CA . GLU A 1 92 ? 10.312 2.338 -26.048 1.00 61.19 92 GLU A CA 1
ATOM 715 C C . GLU A 1 92 ? 11.628 2.631 -26.773 1.00 61.19 92 GLU A C 1
ATOM 717 O O . GLU A 1 92 ? 12.420 3.474 -26.331 1.00 61.19 92 GLU A O 1
ATOM 722 N N . ALA A 1 93 ? 11.912 1.868 -27.830 1.00 55.84 93 ALA A N 1
ATOM 723 C CA . ALA A 1 93 ? 12.973 2.244 -28.745 1.00 55.84 93 ALA A CA 1
ATOM 724 C C . ALA A 1 93 ? 12.610 3.645 -29.235 1.00 55.84 93 ALA A C 1
ATOM 726 O O . ALA A 1 93 ? 11.514 3.834 -29.760 1.00 55.84 93 ALA A O 1
ATOM 727 N N . ALA A 1 94 ? 13.481 4.622 -28.976 1.00 54.44 94 ALA A N 1
ATOM 728 C CA . ALA A 1 94 ? 13.331 5.946 -29.548 1.00 54.44 94 ALA A CA 1
ATOM 729 C C . ALA A 1 94 ? 13.175 5.745 -31.058 1.00 54.44 94 ALA A C 1
ATOM 731 O O . ALA A 1 94 ? 14.095 5.234 -31.695 1.00 54.44 94 ALA A O 1
ATOM 732 N N . GLY A 1 95 ? 11.978 6.023 -31.579 1.00 55.81 95 GLY A N 1
ATOM 733 C CA . GLY A 1 95 ? 11.754 6.051 -33.015 1.00 55.81 95 GLY A CA 1
ATOM 734 C C . GLY A 1 95 ? 12.749 7.032 -33.619 1.00 55.81 95 GLY A C 1
ATOM 735 O O . GLY A 1 95 ? 12.871 8.152 -33.116 1.00 55.81 95 GLY A O 1
ATOM 736 N N . GLU A 1 96 ? 13.502 6.545 -34.604 1.00 38.38 96 GLU A N 1
ATOM 737 C CA . GLU A 1 96 ? 14.422 7.321 -35.444 1.00 38.38 96 GLU A CA 1
ATOM 738 C C . GLU A 1 96 ? 13.734 8.520 -36.107 1.00 38.38 96 GLU A C 1
ATOM 740 O O . GLU A 1 96 ? 12.548 8.394 -36.497 1.00 38.38 96 GLU A O 1
#

Foldseek 3Di:
DPPDFAKKFKWFAPVPPDTFAWFADPVDGLETDTDDPVGDHDIDRGPVSNVSSLVSLLVVQVVCVVVVHDHPCCSPPVVVRIDIGHDDPDDDDPDD

Sequence (96 aa):
MSKKSGPCMVIFNDNQGLCDPYGWDRECKGALTSYDKDTPPVVFPNRQQARKAITVSRRYAELQTAQGEPANTDFIEAVRCIKIVPVDIVKEAAGE

Organism: NCBI:txid1804625